Protein AF-A0A7S2ZWT8-F1 (afdb_monomer)

Structure (mmCIF, N/CA/C/O backbone):
data_AF-A0A7S2ZWT8-F1
#
_entry.id   AF-A0A7S2ZWT8-F1
#
loop_
_atom_site.group_PDB
_atom_site.id
_atom_site.type_symbol
_atom_site.label_atom_id
_atom_site.label_alt_id
_atom_site.label_comp_id
_atom_site.label_asym_id
_atom_site.label_entity_id
_atom_site.label_seq_id
_atom_site.pdbx_PDB_ins_code
_atom_site.Cartn_x
_atom_site.Cartn_y
_atom_site.Cartn_z
_atom_site.occupancy
_atom_site.B_iso_or_equiv
_atom_site.auth_seq_id
_atom_site.auth_comp_id
_atom_site.auth_asym_id
_atom_site.auth_atom_id
_atom_site.pdbx_PDB_model_num
ATOM 1 N N . MET A 1 1 ? 29.585 5.613 -22.411 1.00 62.81 1 MET A N 1
ATOM 2 C CA . MET A 1 1 ? 29.386 6.456 -21.209 1.00 62.81 1 MET A CA 1
ATOM 3 C C . MET A 1 1 ? 28.025 7.146 -21.282 1.00 62.81 1 MET A C 1
ATOM 5 O O . MET A 1 1 ? 27.263 7.002 -20.340 1.00 62.81 1 MET A O 1
ATOM 9 N N . GLU A 1 2 ? 27.668 7.750 -22.421 1.00 75.75 2 GLU A N 1
ATOM 10 C CA . GLU A 1 2 ? 26.338 8.352 -22.658 1.00 75.75 2 GLU A CA 1
ATOM 11 C C . GLU A 1 2 ? 25.171 7.347 -22.621 1.00 75.75 2 GLU A C 1
ATOM 13 O O . GLU A 1 2 ? 24.154 7.622 -21.998 1.00 75.75 2 GLU A O 1
ATOM 18 N N . GLU A 1 3 ? 25.318 6.148 -23.199 1.00 78.31 3 GLU A N 1
ATOM 19 C CA . GLU A 1 3 ? 24.246 5.129 -23.188 1.00 78.31 3 GLU A CA 1
ATOM 20 C C . GLU A 1 3 ? 23.911 4.604 -21.782 1.00 78.31 3 GLU A C 1
ATOM 22 O O . GLU A 1 3 ? 22.752 4.330 -21.482 1.00 78.31 3 GLU A O 1
ATOM 27 N N . ALA A 1 4 ? 24.911 4.496 -20.900 1.00 81.56 4 ALA A N 1
ATOM 28 C CA . ALA A 1 4 ? 24.705 4.058 -19.520 1.00 81.56 4 ALA A CA 1
ATOM 29 C C . ALA A 1 4 ? 23.954 5.120 -18.702 1.00 81.56 4 ALA A C 1
ATOM 31 O O . ALA A 1 4 ? 23.019 4.786 -17.983 1.00 81.56 4 ALA A O 1
ATOM 32 N N . GLN A 1 5 ? 24.308 6.398 -18.880 1.00 82.75 5 GLN A N 1
ATOM 33 C CA . GLN A 1 5 ? 23.600 7.520 -18.256 1.00 82.75 5 GLN A CA 1
ATOM 34 C C . GLN A 1 5 ? 22.173 7.665 -18.793 1.00 82.75 5 GLN A C 1
ATOM 36 O O . GLN A 1 5 ? 21.243 7.888 -18.026 1.00 82.75 5 GLN A O 1
ATOM 41 N N . ALA A 1 6 ? 21.973 7.499 -20.104 1.00 87.44 6 ALA A N 1
ATOM 42 C CA . ALA A 1 6 ? 20.641 7.524 -20.699 1.00 87.44 6 ALA A CA 1
ATOM 43 C C . ALA A 1 6 ? 19.753 6.401 -20.141 1.00 87.44 6 ALA A C 1
ATOM 45 O O . ALA A 1 6 ? 18.588 6.640 -19.829 1.00 87.44 6 ALA A O 1
ATOM 46 N N . LYS A 1 7 ? 20.309 5.196 -19.966 1.00 86.38 7 LYS A N 1
ATOM 47 C CA . LYS A 1 7 ? 19.597 4.063 -19.367 1.00 86.38 7 LYS A CA 1
ATOM 48 C C . LYS A 1 7 ? 19.198 4.340 -17.915 1.00 86.38 7 LYS A C 1
ATOM 50 O O . LYS A 1 7 ? 18.044 4.129 -17.565 1.00 86.38 7 LYS A O 1
ATOM 55 N N . GLU A 1 8 ? 20.116 4.865 -17.110 1.00 89.31 8 GLU A N 1
ATOM 56 C CA . GLU A 1 8 ? 19.857 5.223 -15.709 1.00 89.31 8 GLU A CA 1
ATOM 57 C C . GLU A 1 8 ? 18.743 6.275 -15.583 1.00 89.31 8 GLU A C 1
ATOM 59 O O . GLU A 1 8 ? 17.810 6.107 -14.802 1.00 89.31 8 GLU A O 1
ATOM 64 N N . ILE A 1 9 ? 18.768 7.319 -16.420 1.00 90.00 9 ILE A N 1
ATOM 65 C CA . ILE A 1 9 ? 17.713 8.345 -16.446 1.00 90.00 9 ILE A CA 1
ATOM 66 C C . ILE A 1 9 ? 16.356 7.731 -16.814 1.00 90.00 9 ILE A C 1
ATOM 68 O O . ILE A 1 9 ? 15.345 8.048 -16.188 1.00 90.00 9 ILE A O 1
ATOM 72 N N . ILE A 1 10 ? 16.320 6.850 -17.817 1.00 90.62 10 ILE A N 1
ATOM 73 C CA . ILE A 1 10 ? 15.086 6.177 -18.242 1.00 90.62 10 ILE A CA 1
ATOM 74 C C . ILE A 1 10 ? 14.533 5.295 -17.117 1.00 90.62 10 ILE A C 1
ATOM 76 O O . ILE A 1 10 ? 13.325 5.316 -16.879 1.00 90.62 10 ILE A O 1
ATOM 80 N N . GLU A 1 11 ? 15.390 4.559 -16.408 1.00 92.19 11 GLU A N 1
ATOM 81 C CA . GLU A 1 11 ? 14.988 3.742 -15.262 1.00 92.19 11 GLU A CA 1
ATOM 82 C C . GLU A 1 11 ? 14.417 4.610 -14.130 1.00 92.19 11 GLU A C 1
ATOM 84 O O . GLU A 1 11 ? 13.327 4.325 -13.641 1.00 92.19 11 GLU A O 1
ATOM 89 N N . GLU A 1 12 ? 15.070 5.711 -13.752 1.00 92.94 12 GLU A N 1
ATOM 90 C CA . GLU A 1 12 ? 14.569 6.624 -12.709 1.00 92.94 12 GLU A CA 1
ATOM 91 C C . GLU A 1 12 ? 13.237 7.296 -13.086 1.00 92.94 12 GLU A C 1
ATOM 93 O O . GLU A 1 12 ? 12.315 7.415 -12.267 1.00 92.94 12 GLU A O 1
ATOM 98 N N . MET A 1 13 ? 13.086 7.690 -14.353 1.00 93.50 13 MET A N 1
ATOM 99 C CA . MET A 1 13 ? 11.817 8.207 -14.865 1.00 93.50 13 MET A CA 1
ATOM 100 C C . MET A 1 13 ? 10.728 7.134 -14.826 1.00 93.50 13 MET A C 1
ATOM 102 O O . MET A 1 13 ? 9.611 7.408 -14.386 1.00 93.50 13 MET A O 1
ATOM 106 N N . ALA A 1 14 ? 11.045 5.909 -15.247 1.00 94.06 14 ALA A N 1
ATOM 107 C CA . ALA A 1 14 ? 10.111 4.794 -15.224 1.00 94.06 14 ALA A CA 1
ATOM 108 C C . ALA A 1 14 ? 9.666 4.464 -13.792 1.00 94.06 14 ALA A C 1
ATOM 110 O O . ALA A 1 14 ? 8.468 4.302 -13.567 1.00 94.06 14 ALA A O 1
ATOM 111 N N . LYS A 1 15 ? 10.586 4.460 -12.815 1.00 94.31 15 LYS A N 1
ATOM 112 C CA . LYS A 1 15 ? 10.270 4.299 -11.383 1.00 94.31 15 LYS A CA 1
ATOM 113 C C . LYS A 1 15 ? 9.269 5.347 -10.917 1.00 94.31 15 LYS A C 1
ATOM 115 O O . LYS A 1 15 ? 8.217 5.005 -10.380 1.00 94.31 15 LYS A O 1
ATOM 120 N N . SER A 1 16 ? 9.566 6.616 -11.190 1.00 93.88 16 SER A N 1
ATOM 121 C CA . SER A 1 16 ? 8.736 7.746 -10.768 1.00 93.88 16 SER A CA 1
ATOM 122 C C . SER A 1 16 ? 7.329 7.678 -11.369 1.00 93.88 16 SER A C 1
ATOM 124 O O . SER A 1 16 ? 6.330 7.825 -10.663 1.00 93.88 16 SER A O 1
ATOM 126 N N . VAL A 1 17 ? 7.227 7.411 -12.675 1.00 95.62 17 VAL A N 1
ATOM 127 C CA . VAL A 1 17 ? 5.932 7.294 -13.360 1.00 95.62 17 VAL A CA 1
ATOM 128 C C . VAL A 1 17 ? 5.156 6.081 -12.852 1.00 95.62 17 VAL A C 1
ATOM 130 O O . VAL A 1 17 ? 3.951 6.187 -12.614 1.00 95.62 17 VAL A O 1
ATOM 133 N N . PHE A 1 18 ? 5.829 4.947 -12.645 1.00 96.00 18 PHE A N 1
ATOM 134 C CA . PHE A 1 18 ? 5.202 3.743 -12.115 1.00 96.00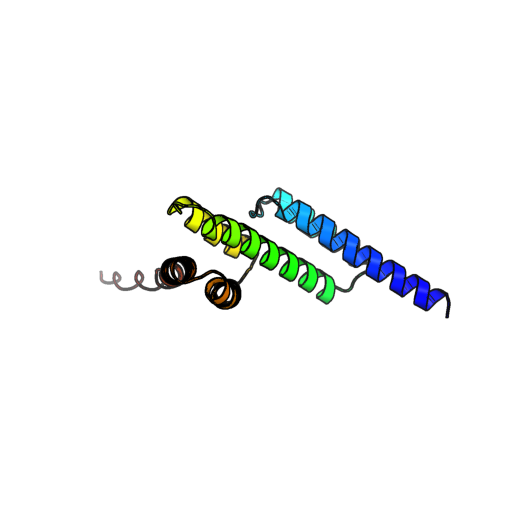 18 PHE A CA 1
ATOM 135 C C . PHE A 1 18 ? 4.641 3.981 -10.709 1.00 96.00 18 PHE A C 1
ATOM 137 O O . PHE A 1 18 ? 3.464 3.718 -10.469 1.00 96.00 18 PHE A O 1
ATOM 144 N N . GLN A 1 19 ? 5.426 4.578 -9.810 1.00 94.38 19 GLN A N 1
ATOM 145 C CA . GLN A 1 19 ? 4.992 4.911 -8.452 1.00 94.38 19 GLN A CA 1
ATOM 146 C C . GLN A 1 19 ? 3.760 5.831 -8.444 1.00 94.38 19 GLN A C 1
ATOM 148 O O . GLN A 1 19 ? 2.809 5.590 -7.693 1.00 94.38 19 GLN A O 1
ATOM 153 N N . VAL A 1 20 ? 3.724 6.852 -9.310 1.00 94.00 20 VAL A N 1
ATOM 154 C CA . VAL A 1 20 ? 2.563 7.748 -9.459 1.00 94.00 20 VA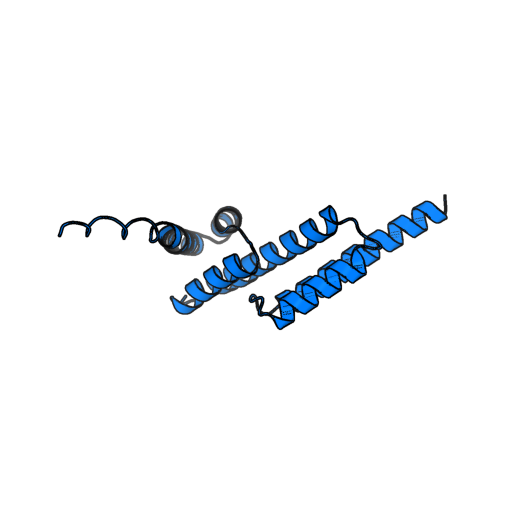L A CA 1
ATOM 155 C C . VAL A 1 20 ? 1.338 6.993 -9.982 1.00 94.00 20 VAL A C 1
ATOM 157 O O . VAL A 1 20 ? 0.233 7.167 -9.460 1.00 94.00 20 VAL A O 1
ATOM 160 N N . ALA A 1 21 ? 1.515 6.134 -10.987 1.00 93.81 21 ALA A N 1
ATOM 161 C CA . ALA A 1 21 ? 0.425 5.356 -11.566 1.00 93.81 21 ALA A CA 1
ATOM 162 C C . ALA A 1 21 ? -0.184 4.384 -10.543 1.00 93.81 21 ALA A C 1
ATOM 164 O O . ALA A 1 21 ? -1.406 4.344 -10.385 1.00 93.81 21 ALA A O 1
ATOM 165 N N . ILE A 1 22 ? 0.651 3.661 -9.792 1.00 93.62 22 ILE A N 1
ATOM 166 C CA . ILE A 1 22 ? 0.199 2.756 -8.727 1.00 93.62 22 ILE A CA 1
ATOM 167 C C . ILE A 1 22 ? -0.501 3.535 -7.609 1.00 93.62 22 ILE A C 1
ATOM 169 O O . ILE A 1 22 ? -1.595 3.150 -7.191 1.00 93.62 22 ILE A O 1
ATOM 173 N N . SER A 1 23 ? 0.043 4.687 -7.205 1.00 90.88 23 SER A N 1
ATOM 174 C CA . SER A 1 23 ? -0.589 5.568 -6.209 1.00 90.88 23 SER A CA 1
ATOM 175 C C . SER A 1 23 ? -1.987 6.017 -6.643 1.00 90.88 23 SER A C 1
ATOM 177 O O . SER A 1 23 ? -2.914 6.051 -5.832 1.00 90.88 23 SER A O 1
ATOM 179 N N . SER A 1 24 ? -2.171 6.317 -7.933 1.00 90.19 24 SER A N 1
ATOM 180 C CA . SER A 1 24 ? -3.476 6.679 -8.496 1.00 90.19 24 SER A CA 1
ATOM 181 C C . SER A 1 24 ? -4.468 5.513 -8.445 1.00 90.19 24 SER A C 1
ATOM 183 O O . SER A 1 24 ? -5.609 5.685 -8.008 1.00 90.19 24 SER A O 1
ATOM 185 N N . VAL A 1 25 ? -4.027 4.307 -8.815 1.00 90.06 25 VAL A N 1
ATOM 186 C CA . VAL A 1 25 ? -4.858 3.092 -8.762 1.00 90.06 25 VAL A CA 1
ATOM 187 C C . VAL A 1 25 ? -5.287 2.779 -7.326 1.00 90.06 25 VAL A C 1
ATOM 189 O O . VAL A 1 25 ? -6.449 2.446 -7.082 1.00 90.06 25 VAL A O 1
ATOM 192 N N . MET A 1 26 ? -4.379 2.940 -6.365 1.00 87.38 26 MET A N 1
ATOM 193 C CA . MET A 1 26 ? -4.611 2.652 -4.948 1.00 87.38 26 MET A CA 1
ATOM 194 C C . MET A 1 26 ? -5.287 3.801 -4.181 1.00 87.38 26 MET A C 1
ATOM 196 O O . MET A 1 26 ? -5.582 3.658 -2.996 1.00 87.38 26 MET A O 1
ATOM 200 N N . TYR A 1 27 ? -5.612 4.929 -4.827 1.00 82.44 27 TYR A N 1
ATOM 201 C CA . TYR A 1 27 ? -6.111 6.137 -4.153 1.00 82.44 27 TYR A CA 1
ATOM 202 C C . TYR A 1 27 ? -7.425 5.964 -3.368 1.00 82.44 27 TYR A C 1
ATOM 204 O O . TYR A 1 27 ? -7.740 6.809 -2.537 1.00 82.44 27 TYR A O 1
ATOM 212 N N . LYS A 1 28 ? -8.230 4.919 -3.591 1.00 75.00 28 LYS A N 1
ATOM 213 C CA . LYS A 1 28 ? -9.408 4.660 -2.730 1.00 75.00 28 LYS A CA 1
ATOM 214 C C . LYS A 1 28 ? -9.217 3.487 -1.770 1.00 75.00 28 LYS A C 1
ATOM 216 O O . LYS A 1 28 ? -10.207 2.951 -1.290 1.00 75.00 28 LYS A O 1
ATOM 221 N N . GLY A 1 29 ? -7.973 3.052 -1.563 1.00 67.00 29 GLY A N 1
ATOM 222 C CA . GLY A 1 29 ? -7.600 2.088 -0.529 1.00 67.00 29 GLY A CA 1
ATOM 223 C C . GLY A 1 29 ? -8.208 0.686 -0.655 1.00 67.00 29 GLY A C 1
ATOM 224 O O . GLY A 1 29 ? -8.074 -0.134 0.235 1.00 67.00 29 GLY A O 1
ATOM 225 N N . THR A 1 30 ? -8.883 0.379 -1.757 1.00 75.25 30 THR A N 1
ATOM 226 C CA . THR A 1 30 ? -9.469 -0.941 -2.018 1.00 75.25 30 THR A CA 1
ATOM 227 C C . THR A 1 30 ? -9.142 -1.352 -3.443 1.00 75.25 30 THR A C 1
ATOM 229 O O . THR A 1 30 ? -9.262 -0.554 -4.381 1.00 75.25 30 THR A O 1
ATOM 232 N N . LEU A 1 31 ? -8.726 -2.601 -3.630 1.00 80.81 31 LEU A N 1
ATOM 233 C CA . LEU A 1 31 ? -8.401 -3.148 -4.946 1.00 80.81 31 LEU A CA 1
ATOM 234 C C . LEU A 1 31 ? -9.522 -4.074 -5.404 1.00 80.81 31 LEU A C 1
ATOM 236 O O . LEU A 1 31 ? -9.465 -5.292 -5.234 1.00 80.81 31 LEU A O 1
ATOM 240 N N . ASN A 1 32 ? -10.542 -3.481 -6.027 1.00 85.88 32 ASN A N 1
ATOM 241 C CA . ASN A 1 32 ? -11.541 -4.243 -6.769 1.00 85.88 32 ASN A CA 1
ATOM 242 C C . ASN A 1 32 ? -10.913 -4.906 -8.014 1.00 85.88 32 ASN A C 1
ATOM 244 O O . ASN A 1 32 ? -9.782 -4.602 -8.399 1.00 85.88 32 ASN A O 1
ATOM 248 N N . LYS A 1 33 ? -11.659 -5.806 -8.664 1.00 88.50 33 LYS A N 1
ATOM 249 C CA . LYS A 1 33 ? -11.173 -6.555 -9.834 1.00 88.50 33 LYS A CA 1
ATOM 250 C C . LYS A 1 33 ? -10.603 -5.647 -10.931 1.00 88.50 33 LYS A C 1
ATOM 252 O O . LYS A 1 33 ? -9.497 -5.878 -11.394 1.00 88.50 33 LYS A O 1
ATOM 257 N N . GLU A 1 34 ? -11.320 -4.583 -11.284 1.00 89.56 34 GLU A N 1
ATOM 258 C CA . GLU A 1 34 ? -10.895 -3.635 -12.319 1.00 89.56 34 GLU A CA 1
ATOM 259 C C . GLU A 1 34 ? -9.542 -2.984 -11.993 1.00 89.56 34 GLU A C 1
ATOM 261 O O . GLU A 1 34 ? -8.661 -2.908 -12.846 1.00 89.56 34 GLU A O 1
ATOM 266 N N . ARG A 1 35 ? -9.339 -2.554 -10.744 1.00 89.06 35 ARG A N 1
ATOM 267 C CA . ARG A 1 35 ? -8.069 -1.957 -10.309 1.00 89.06 35 ARG A CA 1
ATOM 268 C C . ARG A 1 35 ? -6.933 -2.962 -10.271 1.00 89.06 35 ARG A C 1
ATOM 270 O O . ARG A 1 35 ? -5.818 -2.594 -10.626 1.00 89.06 35 ARG A O 1
ATOM 277 N N . ARG A 1 36 ? -7.205 -4.214 -9.890 1.00 90.00 36 ARG A N 1
ATOM 278 C CA . ARG A 1 36 ? -6.212 -5.297 -9.981 1.00 90.00 36 ARG A CA 1
ATOM 279 C C . ARG A 1 36 ? -5.788 -5.509 -11.433 1.00 90.00 36 ARG A C 1
ATOM 281 O O . ARG A 1 36 ? -4.595 -5.525 -11.703 1.00 90.00 36 ARG A O 1
ATOM 288 N N . ASP A 1 37 ? -6.736 -5.527 -12.368 1.00 92.19 37 ASP A N 1
ATOM 289 C CA . ASP A 1 37 ? -6.443 -5.655 -13.801 1.00 92.19 37 ASP A CA 1
ATOM 290 C C . ASP A 1 37 ? -5.635 -4.456 -14.338 1.00 92.19 37 ASP A C 1
ATOM 292 O O . ASP A 1 37 ? -4.762 -4.607 -15.196 1.00 92.19 37 ASP A O 1
ATOM 296 N N . VAL A 1 38 ? -5.899 -3.236 -13.854 1.00 91.94 38 VAL A N 1
ATOM 297 C CA . VAL A 1 38 ? -5.070 -2.057 -14.171 1.00 91.94 38 VAL A CA 1
ATOM 298 C C . VAL A 1 38 ? -3.662 -2.203 -13.591 1.00 91.94 38 VAL A C 1
ATOM 300 O O . VAL A 1 38 ? -2.697 -1.963 -14.311 1.00 91.94 38 VAL A O 1
ATOM 303 N N . LEU A 1 39 ? -3.526 -2.633 -12.337 1.00 91.62 39 LEU A N 1
ATOM 304 C CA . LEU A 1 39 ? -2.233 -2.821 -11.679 1.00 91.62 39 LEU A CA 1
ATOM 305 C C . LEU A 1 39 ? -1.385 -3.890 -12.382 1.00 91.62 39 LEU A C 1
ATOM 307 O O . LEU A 1 39 ? -0.207 -3.660 -12.641 1.00 91.62 39 LEU A O 1
ATOM 311 N N . THR A 1 40 ? -1.992 -5.009 -12.788 1.00 93.31 40 THR A N 1
ATOM 312 C CA . THR A 1 40 ? -1.328 -6.038 -13.600 1.00 93.31 40 THR A CA 1
ATOM 313 C C . THR A 1 40 ? -0.856 -5.471 -14.936 1.00 93.31 40 THR A C 1
ATOM 315 O O . THR A 1 40 ? 0.292 -5.682 -15.313 1.00 93.31 40 THR A O 1
ATOM 318 N N . ARG A 1 41 ? -1.695 -4.693 -15.635 1.00 94.56 41 ARG A N 1
ATOM 319 C CA . ARG A 1 41 ? -1.302 -4.056 -16.905 1.00 94.56 41 ARG A CA 1
ATOM 320 C C . ARG A 1 41 ? -0.166 -3.052 -16.734 1.00 94.56 41 ARG A C 1
ATOM 322 O O . ARG A 1 41 ? 0.728 -3.013 -17.579 1.00 94.56 41 ARG A O 1
ATOM 329 N N . LEU A 1 42 ? -0.182 -2.263 -15.660 1.00 93.94 42 LEU A N 1
ATOM 330 C CA . LEU A 1 42 ? 0.908 -1.345 -15.331 1.00 93.94 42 LEU A CA 1
ATOM 331 C C . LEU A 1 42 ? 2.198 -2.123 -15.064 1.00 93.94 42 LEU A C 1
ATOM 333 O O . LEU A 1 42 ? 3.214 -1.814 -15.676 1.00 93.94 42 LEU A O 1
ATOM 337 N N . ARG A 1 43 ? 2.150 -3.179 -14.243 1.00 94.38 43 ARG A N 1
ATOM 338 C CA . ARG A 1 43 ? 3.307 -4.047 -13.980 1.00 94.38 43 ARG A CA 1
ATOM 339 C C . ARG A 1 43 ? 3.895 -4.601 -15.280 1.00 94.38 43 ARG A C 1
ATOM 341 O O . ARG A 1 43 ? 5.084 -4.437 -15.522 1.00 94.38 43 ARG A O 1
ATOM 348 N N . THR A 1 44 ? 3.064 -5.178 -16.149 1.00 94.75 44 THR A N 1
ATOM 349 C CA . THR A 1 44 ? 3.506 -5.720 -17.446 1.00 94.75 44 THR A CA 1
ATOM 350 C C . THR A 1 44 ? 4.086 -4.650 -18.372 1.00 94.75 44 THR A C 1
ATOM 352 O O . THR A 1 44 ? 5.011 -4.927 -19.126 1.00 94.75 44 THR A O 1
ATOM 355 N N . SER A 1 45 ? 3.561 -3.424 -18.335 1.00 94.50 45 SER A N 1
ATOM 356 C CA . SER A 1 45 ? 4.059 -2.340 -19.192 1.00 94.50 45 SER A CA 1
ATOM 357 C C . SER A 1 45 ? 5.430 -1.829 -18.747 1.00 94.50 45 SER A C 1
ATOM 359 O O . SER A 1 45 ? 6.213 -1.388 -19.581 1.00 94.50 45 SER A O 1
ATOM 361 N N . PHE A 1 46 ? 5.723 -1.880 -17.446 1.00 95.06 46 PHE A N 1
ATOM 362 C CA . PHE A 1 46 ? 6.983 -1.389 -16.889 1.00 95.06 46 PHE A CA 1
ATOM 363 C C . PHE A 1 46 ? 8.040 -2.487 -16.709 1.00 95.06 46 PHE A C 1
ATOM 365 O O . PHE A 1 46 ? 9.215 -2.150 -16.607 1.00 95.06 46 PHE A O 1
ATOM 372 N N . SER A 1 47 ? 7.679 -3.776 -16.769 1.00 94.12 47 SER A N 1
ATOM 373 C CA . SER A 1 47 ? 8.624 -4.905 -16.646 1.00 94.12 47 SER A CA 1
ATOM 374 C C . SER A 1 47 ? 9.634 -5.016 -17.791 1.00 94.12 47 SER A C 1
ATOM 376 O O . SER A 1 47 ? 10.570 -5.805 -17.727 1.00 94.12 47 SER A O 1
ATOM 378 N N . THR A 1 48 ? 9.452 -4.253 -18.871 1.00 92.25 48 THR A N 1
ATOM 379 C CA . THR A 1 48 ? 10.435 -4.154 -19.958 1.00 92.25 48 THR A CA 1
ATOM 380 C C . THR A 1 48 ? 11.564 -3.170 -19.647 1.00 92.25 48 THR A C 1
ATOM 382 O O . THR A 1 48 ? 12.563 -3.158 -20.361 1.00 92.25 48 THR A O 1
ATOM 385 N N . VAL A 1 49 ? 11.383 -2.310 -18.639 1.00 92.88 49 VAL A N 1
ATOM 386 C CA . VAL A 1 49 ? 12.321 -1.237 -18.260 1.00 92.88 49 VAL A CA 1
ATOM 387 C C . VAL A 1 49 ? 12.816 -1.412 -16.827 1.00 92.88 49 VAL A C 1
ATOM 389 O O . VAL A 1 49 ? 13.980 -1.147 -16.554 1.00 92.88 49 VAL A O 1
ATOM 392 N N . LEU A 1 50 ? 11.947 -1.863 -15.926 1.00 93.81 50 LEU A N 1
ATOM 393 C CA . LEU A 1 50 ? 12.241 -2.114 -14.521 1.00 93.81 50 LEU A CA 1
ATOM 394 C C . LEU A 1 50 ? 12.243 -3.617 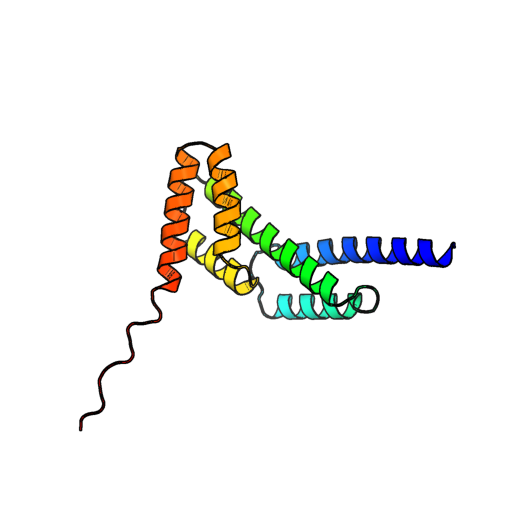-14.256 1.00 93.81 50 LEU A C 1
ATOM 396 O O . LEU A 1 50 ? 11.437 -4.352 -14.829 1.00 93.81 50 LEU A O 1
ATOM 400 N N . ASP A 1 51 ? 13.126 -4.065 -13.372 1.00 93.62 51 ASP A N 1
ATOM 401 C CA . ASP A 1 51 ? 13.105 -5.443 -12.894 1.00 93.62 51 ASP A CA 1
ATOM 402 C C . ASP A 1 51 ? 11.872 -5.724 -12.013 1.00 93.62 51 ASP A C 1
ATOM 404 O O . ASP A 1 51 ? 11.227 -4.821 -11.472 1.00 93.62 51 ASP A O 1
ATOM 408 N N . GLU A 1 52 ? 11.506 -7.003 -11.903 1.00 93.44 52 GLU A N 1
ATOM 409 C CA . GLU A 1 52 ? 10.308 -7.411 -11.163 1.00 93.44 52 GLU A CA 1
ATOM 410 C C . GLU A 1 52 ? 10.410 -7.125 -9.660 1.00 93.44 52 GLU A C 1
ATOM 412 O O . GLU A 1 52 ? 9.406 -6.766 -9.048 1.00 93.44 52 GLU A O 1
ATOM 417 N N . GLU A 1 53 ? 11.610 -7.225 -9.083 1.00 94.19 53 GLU A N 1
ATOM 418 C CA . GLU A 1 53 ? 11.851 -6.982 -7.657 1.00 94.19 53 GLU A CA 1
ATOM 419 C C . GLU A 1 53 ? 11.566 -5.521 -7.290 1.00 94.19 53 GLU A C 1
ATOM 421 O O . GLU A 1 53 ? 10.901 -5.228 -6.297 1.00 94.19 53 GLU A O 1
ATOM 426 N N . LEU A 1 54 ? 12.008 -4.591 -8.129 1.00 92.94 54 LEU A N 1
ATOM 427 C CA . LEU A 1 54 ? 11.781 -3.168 -7.980 1.00 92.94 54 LEU A CA 1
ATOM 428 C C . LEU A 1 54 ? 10.312 -2.802 -8.193 1.00 92.94 54 LEU A C 1
ATOM 430 O O . LEU A 1 54 ? 9.785 -1.960 -7.466 1.00 92.94 54 LEU A O 1
ATOM 434 N N . LEU A 1 55 ? 9.636 -3.431 -9.158 1.00 94.62 55 LEU A N 1
ATOM 435 C CA . LEU A 1 55 ? 8.195 -3.249 -9.346 1.00 94.62 55 LEU A CA 1
ATOM 436 C C . LEU A 1 55 ? 7.418 -3.692 -8.101 1.00 94.62 55 LEU A C 1
ATOM 438 O O . LEU A 1 55 ? 6.565 -2.944 -7.620 1.00 94.62 55 LEU A O 1
ATOM 442 N N . ASP A 1 56 ? 7.732 -4.870 -7.560 1.00 93.50 56 ASP A N 1
ATOM 443 C CA . ASP A 1 56 ? 7.097 -5.403 -6.351 1.00 93.50 56 ASP A CA 1
ATOM 444 C C . ASP A 1 56 ? 7.405 -4.532 -5.125 1.00 93.50 56 ASP A C 1
ATOM 446 O O . ASP A 1 56 ? 6.508 -4.232 -4.331 1.00 93.50 56 ASP A O 1
ATOM 450 N N . LYS A 1 57 ? 8.638 -4.026 -5.018 1.00 93.38 57 LYS A N 1
ATOM 451 C CA . LYS A 1 57 ? 9.029 -3.070 -3.980 1.00 93.38 57 LYS A CA 1
ATOM 452 C C . LYS A 1 57 ? 8.223 -1.773 -4.057 1.00 93.38 57 LYS A C 1
ATOM 454 O O . LYS A 1 57 ? 7.679 -1.352 -3.042 1.00 93.38 57 LYS A O 1
ATOM 459 N N . ILE A 1 58 ? 8.096 -1.161 -5.237 1.00 93.69 58 ILE A N 1
ATOM 460 C CA . ILE A 1 58 ? 7.322 0.081 -5.409 1.00 93.69 58 ILE A CA 1
ATOM 461 C C . ILE A 1 58 ? 5.845 -0.150 -5.069 1.00 93.69 58 ILE A C 1
ATOM 463 O O . ILE A 1 58 ? 5.230 0.679 -4.400 1.00 93.69 58 ILE A O 1
ATOM 467 N N . ILE A 1 59 ? 5.266 -1.274 -5.504 1.00 93.31 59 ILE A N 1
ATOM 468 C CA . ILE A 1 59 ? 3.884 -1.638 -5.165 1.00 93.31 59 ILE A CA 1
ATOM 469 C C . ILE A 1 59 ? 3.720 -1.741 -3.645 1.00 93.31 59 ILE A C 1
ATOM 471 O O . ILE A 1 59 ? 2.795 -1.141 -3.102 1.00 93.31 59 ILE A O 1
ATOM 475 N N . SER A 1 60 ? 4.629 -2.444 -2.967 1.00 90.88 60 SER A N 1
ATOM 476 C CA . SER A 1 60 ? 4.614 -2.603 -1.511 1.00 90.88 60 SER A CA 1
ATOM 477 C C . SER A 1 60 ? 4.747 -1.264 -0.776 1.00 90.88 60 SER A C 1
ATOM 479 O O . SER A 1 60 ? 3.934 -0.948 0.092 1.00 90.88 60 SER A O 1
ATOM 481 N N . GLU A 1 61 ? 5.700 -0.417 -1.174 1.00 90.06 61 GLU A N 1
ATOM 482 C CA . GLU A 1 61 ? 5.896 0.910 -0.579 1.00 90.06 61 GLU A CA 1
ATOM 483 C C . GLU A 1 61 ? 4.643 1.784 -0.718 1.00 90.06 61 GLU A C 1
ATOM 485 O O . GLU A 1 61 ? 4.184 2.377 0.260 1.00 90.06 61 GLU A O 1
ATOM 490 N N . VAL A 1 62 ? 4.037 1.825 -1.909 1.00 91.62 62 VAL A N 1
ATOM 491 C CA . VAL A 1 62 ? 2.807 2.596 -2.142 1.00 91.62 62 VAL A CA 1
ATOM 492 C C . VAL A 1 62 ? 1.632 2.027 -1.342 1.00 91.62 62 VAL A C 1
ATOM 494 O O . VAL A 1 62 ? 0.863 2.800 -0.762 1.00 91.62 62 VAL A O 1
ATOM 497 N N . SER A 1 63 ? 1.504 0.700 -1.262 1.00 90.38 63 SER A N 1
ATOM 498 C CA . SER A 1 63 ? 0.499 0.027 -0.435 1.00 90.38 63 SER A CA 1
ATOM 499 C C . SER A 1 63 ? 0.616 0.436 1.037 1.00 90.38 63 SER A C 1
ATOM 501 O O . SER A 1 63 ? -0.370 0.870 1.639 1.00 90.38 63 SER A O 1
ATOM 503 N N . VAL A 1 64 ? 1.823 0.375 1.609 1.00 87.56 64 VAL A N 1
ATOM 504 C CA . VAL A 1 64 ? 2.088 0.765 3.004 1.00 87.56 64 VAL A CA 1
ATOM 505 C C . VAL A 1 64 ? 1.794 2.246 3.223 1.00 87.56 64 VAL A C 1
ATOM 507 O O . VAL A 1 64 ? 1.063 2.597 4.151 1.00 87.56 64 VAL A O 1
ATOM 510 N N . MET A 1 65 ? 2.292 3.127 2.348 1.00 86.81 65 MET A N 1
ATOM 511 C CA . MET A 1 65 ? 2.023 4.568 2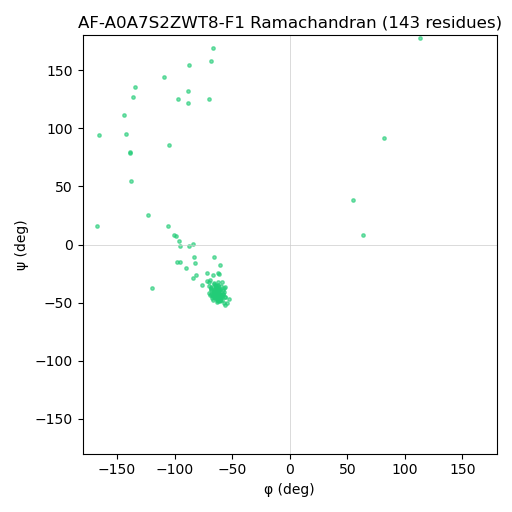.432 1.00 86.81 65 MET A CA 1
ATOM 512 C C . MET A 1 65 ? 0.524 4.866 2.403 1.00 86.81 65 MET A C 1
ATOM 514 O O . MET A 1 65 ? 0.051 5.761 3.108 1.00 86.81 65 MET A O 1
ATOM 518 N N . ARG A 1 66 ? -0.247 4.109 1.615 1.00 88.44 66 ARG A N 1
ATOM 519 C CA .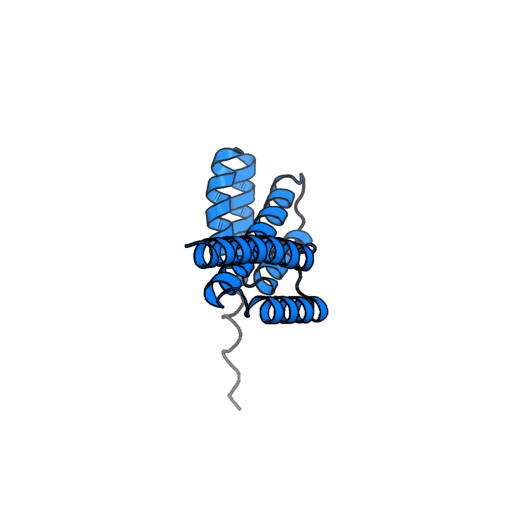 ARG A 1 66 ? -1.692 4.291 1.539 1.00 88.44 66 ARG A CA 1
ATOM 520 C C . ARG A 1 66 ? -2.393 3.921 2.840 1.00 88.44 66 ARG A C 1
ATOM 522 O O . ARG A 1 66 ? -3.257 4.677 3.285 1.00 88.44 66 ARG A O 1
ATOM 529 N N . VAL A 1 67 ? -2.017 2.795 3.441 1.00 87.00 67 VAL A N 1
ATOM 530 C CA . VAL A 1 67 ? -2.554 2.368 4.739 1.00 87.00 67 VAL A CA 1
ATOM 531 C C . VAL A 1 67 ? -2.199 3.384 5.826 1.00 87.00 67 VAL A C 1
ATOM 533 O O . VAL A 1 67 ? -3.073 3.791 6.589 1.00 87.00 67 VAL A O 1
ATOM 536 N N . LEU A 1 68 ? -0.947 3.854 5.860 1.00 82.88 68 LEU A N 1
ATOM 537 C CA . LEU A 1 68 ? -0.500 4.872 6.815 1.00 82.88 68 LEU A CA 1
ATOM 538 C C . LEU A 1 68 ? -1.280 6.183 6.669 1.00 82.88 68 LEU A C 1
ATOM 540 O O . LEU A 1 68 ? -1.643 6.787 7.675 1.00 82.88 68 LEU A O 1
ATOM 544 N N . HIS A 1 69 ? -1.587 6.606 5.440 1.00 84.75 69 HIS A N 1
ATOM 545 C CA . HIS A 1 69 ? -2.387 7.809 5.188 1.00 84.75 69 HIS A CA 1
ATOM 546 C C . HIS A 1 69 ? -3.811 7.698 5.739 1.00 84.75 69 HIS A C 1
ATOM 548 O O . HIS A 1 69 ? -4.306 8.633 6.366 1.00 84.75 69 HIS A O 1
ATOM 554 N N . GLU A 1 70 ? -4.488 6.568 5.528 1.00 85.00 70 GLU A N 1
ATOM 555 C CA . GLU A 1 70 ? -5.826 6.369 6.100 1.00 85.00 70 GLU A CA 1
ATOM 556 C C . GLU A 1 70 ? -5.790 6.285 7.616 1.00 85.00 70 GLU A C 1
ATOM 558 O O . GLU A 1 70 ? -6.608 6.901 8.293 1.00 85.00 70 GLU A O 1
ATOM 563 N N . LEU A 1 71 ? -4.793 5.602 8.162 1.00 80.44 71 LEU A N 1
ATOM 564 C CA . LEU A 1 71 ? -4.602 5.534 9.597 1.00 80.44 71 LEU A CA 1
ATOM 565 C C . LEU A 1 71 ? -4.342 6.916 10.207 1.00 80.44 71 LEU A C 1
ATOM 567 O O . LEU A 1 71 ? -4.940 7.256 11.226 1.00 80.44 71 LEU A O 1
ATOM 571 N N . GLN A 1 72 ? -3.536 7.756 9.552 1.00 78.69 72 GLN A N 1
ATOM 572 C CA . GLN A 1 72 ? -3.344 9.144 9.961 1.00 78.69 72 GLN A CA 1
ATOM 573 C C . GLN A 1 72 ? -4.674 9.903 9.990 1.00 78.69 72 GLN A C 1
ATOM 575 O O . GLN A 1 72 ? -4.915 10.630 10.952 1.00 78.69 72 GLN A O 1
ATOM 580 N N . LYS A 1 73 ? -5.557 9.732 8.998 1.00 82.88 73 LYS A N 1
ATOM 581 C CA . LYS A 1 73 ? -6.885 10.367 9.041 1.00 82.88 73 LYS A CA 1
ATOM 582 C C . LYS A 1 73 ? -7.683 9.923 10.259 1.00 82.88 73 LYS A C 1
ATOM 584 O O . LYS A 1 73 ? -8.246 10.781 10.923 1.00 82.88 73 LYS A O 1
ATOM 589 N N . LEU A 1 74 ? -7.680 8.629 10.583 1.00 79.75 74 LEU A N 1
ATOM 590 C CA . LEU A 1 74 ? -8.392 8.116 11.757 1.00 79.75 74 LEU A CA 1
ATOM 591 C C . LEU A 1 74 ? -7.850 8.697 13.068 1.00 79.75 74 LEU A C 1
ATOM 593 O O . LEU A 1 74 ? -8.645 9.034 13.936 1.00 79.75 74 LEU A O 1
ATOM 597 N N . ILE A 1 75 ? -6.529 8.883 13.195 1.00 74.50 75 ILE A N 1
ATOM 598 C CA . ILE A 1 75 ? -5.919 9.530 14.376 1.00 74.50 75 ILE A CA 1
ATOM 599 C C . ILE A 1 75 ? -6.439 10.965 14.562 1.00 74.50 75 ILE A C 1
ATOM 601 O O . ILE A 1 75 ? -6.601 11.422 15.689 1.00 74.50 75 ILE A O 1
ATOM 605 N N . HIS A 1 76 ? -6.685 11.688 13.467 1.00 74.38 76 HIS A N 1
ATOM 606 C CA . HIS A 1 76 ? -7.113 13.090 13.511 1.00 74.38 76 HIS A CA 1
ATOM 607 C C . HIS A 1 76 ? -8.636 13.258 13.619 1.00 74.38 76 HIS A C 1
ATOM 609 O O . HIS A 1 76 ? -9.124 14.387 13.680 1.00 74.38 76 HIS A O 1
ATOM 615 N N . GLU A 1 77 ? -9.403 12.169 13.627 1.00 76.88 77 GLU A N 1
ATOM 616 C CA . GLU A 1 77 ? -10.849 12.219 13.796 1.00 76.88 77 GLU A CA 1
ATOM 617 C C . GLU A 1 77 ? -11.240 12.167 15.276 1.00 76.88 77 GLU A C 1
ATOM 619 O O . GLU A 1 77 ? -10.821 11.285 16.017 1.00 76.88 77 GLU A O 1
ATOM 624 N N . GLU A 1 78 ? -12.135 13.066 15.700 1.00 64.38 78 GLU A N 1
ATOM 625 C CA . GLU A 1 78 ? -12.635 13.101 17.085 1.00 64.38 78 GLU A CA 1
ATOM 626 C C . GLU A 1 78 ? -13.385 11.820 17.493 1.00 64.38 78 GLU A C 1
ATOM 628 O O . GLU A 1 78 ? -13.502 11.514 18.681 1.00 64.38 78 GLU A O 1
ATOM 633 N N . LYS A 1 79 ? -13.938 11.078 16.520 1.00 74.12 79 LYS A N 1
ATOM 634 C CA . LYS A 1 79 ? -14.652 9.814 16.738 1.00 74.12 79 LYS A CA 1
ATOM 635 C C . LYS A 1 79 ? -14.385 8.829 15.610 1.00 74.12 79 LYS A C 1
ATOM 637 O O . LYS A 1 79 ? -14.902 8.986 14.504 1.00 74.12 79 LYS A O 1
ATOM 642 N N . VAL A 1 80 ? -13.669 7.761 15.937 1.00 75.50 80 VAL A N 1
ATOM 643 C CA . VAL A 1 80 ? -13.467 6.623 15.041 1.00 75.50 80 VAL A CA 1
ATOM 644 C C . VAL A 1 80 ? -14.601 5.620 15.231 1.00 75.50 80 VAL A C 1
ATOM 646 O O . VAL A 1 80 ? -14.852 5.147 16.338 1.00 75.50 80 VAL A O 1
ATOM 649 N N . SER A 1 81 ? -15.322 5.319 14.150 1.00 81.94 81 SER A N 1
ATOM 650 C CA . SER A 1 81 ? -16.359 4.286 14.146 1.00 81.94 81 SER A CA 1
ATOM 651 C C . SER A 1 81 ? -15.763 2.914 13.832 1.00 81.94 81 SER A C 1
ATOM 653 O O . SER A 1 81 ? -14.758 2.809 13.130 1.00 81.94 81 SER A O 1
ATOM 655 N N . GLN A 1 82 ? -16.429 1.849 14.291 1.00 78.81 82 GLN A N 1
ATOM 656 C CA . GLN A 1 82 ? -16.048 0.473 13.952 1.00 78.81 82 GLN A CA 1
ATOM 657 C C . GLN A 1 82 ? -16.016 0.239 12.431 1.00 78.81 82 GLN A C 1
ATOM 659 O O . GLN A 1 82 ? -15.118 -0.421 11.932 1.00 78.81 82 GLN A O 1
ATOM 664 N N . GLU A 1 83 ? -16.932 0.855 11.681 1.00 83.44 83 GLU A N 1
ATOM 665 C CA . GLU A 1 83 ? -16.971 0.770 10.214 1.00 83.44 83 GLU A CA 1
ATOM 666 C C . GLU A 1 83 ? -15.660 1.232 9.557 1.00 83.44 83 GLU A C 1
ATOM 668 O O . GLU A 1 83 ? -15.169 0.590 8.631 1.00 83.44 83 GLU A O 1
ATOM 673 N N . LYS A 1 84 ? -15.056 2.314 10.062 1.00 83.19 84 LYS A N 1
ATOM 674 C CA . LYS A 1 84 ? -13.781 2.828 9.544 1.00 83.19 84 LYS A CA 1
ATOM 675 C C . LYS A 1 84 ? -12.605 1.916 9.880 1.00 83.19 84 LYS A C 1
ATOM 677 O O . LYS A 1 84 ? -11.657 1.812 9.106 1.00 83.19 84 LYS A O 1
ATOM 682 N N . LEU A 1 85 ? -12.674 1.240 11.023 1.00 81.06 85 LEU A N 1
ATOM 683 C CA . LEU A 1 85 ? -11.688 0.232 11.406 1.00 81.06 85 LEU A CA 1
ATOM 684 C C . LEU A 1 85 ? -11.782 -1.003 10.512 1.00 81.06 85 LEU A C 1
ATOM 686 O O . LEU A 1 85 ? -10.758 -1.495 10.043 1.00 81.06 85 LEU A O 1
ATOM 690 N N . ASP A 1 86 ? -13.000 -1.456 10.219 1.00 83.31 86 ASP A N 1
ATOM 691 C CA . ASP A 1 86 ? -13.244 -2.569 9.303 1.00 83.31 86 ASP A CA 1
ATOM 692 C C . ASP A 1 86 ? -12.790 -2.218 7.871 1.00 83.31 86 ASP A C 1
ATOM 694 O O . ASP A 1 86 ? -12.267 -3.070 7.146 1.00 83.31 86 ASP A O 1
ATOM 698 N N . GLU A 1 87 ? -12.948 -0.956 7.453 1.00 85.31 87 GLU A N 1
ATOM 699 C CA . GLU A 1 87 ? -12.425 -0.455 6.178 1.00 85.31 87 GLU A CA 1
ATOM 700 C C . GLU A 1 87 ? -10.891 -0.471 6.144 1.00 85.31 87 GLU A C 1
ATOM 702 O O . GLU A 1 87 ? -10.313 -0.975 5.178 1.00 85.31 87 GLU A O 1
ATOM 707 N N . LEU A 1 88 ? -10.224 -0.002 7.205 1.00 85.25 88 LEU A N 1
ATOM 708 C CA . LEU A 1 88 ? -8.765 -0.062 7.323 1.00 85.25 88 LEU A CA 1
ATOM 709 C C . LEU A 1 88 ? -8.257 -1.514 7.285 1.00 85.25 88 LEU A C 1
ATOM 711 O O . LEU A 1 88 ? -7.298 -1.814 6.579 1.00 85.25 88 LEU A O 1
ATOM 715 N N . GLN A 1 89 ? -8.923 -2.437 7.982 1.00 82.50 89 GLN A N 1
ATOM 716 C CA . GLN A 1 89 ? -8.586 -3.865 7.946 1.00 82.50 89 GLN A CA 1
ATOM 717 C C . GLN A 1 89 ? -8.723 -4.455 6.543 1.00 82.50 89 GLN A C 1
ATOM 719 O O . GLN A 1 89 ? -7.838 -5.172 6.066 1.00 82.50 89 GLN A O 1
ATOM 724 N N . ARG A 1 90 ? -9.827 -4.137 5.858 1.00 86.00 90 ARG A N 1
ATOM 725 C CA . ARG A 1 90 ? -10.048 -4.571 4.477 1.00 86.00 90 ARG A CA 1
ATOM 726 C C . ARG A 1 90 ? -8.974 -4.018 3.550 1.00 86.00 90 ARG A C 1
ATOM 728 O O . ARG A 1 90 ? -8.504 -4.750 2.689 1.00 86.00 90 ARG A O 1
ATOM 735 N N . MET A 1 91 ? -8.565 -2.771 3.756 1.00 88.12 91 MET A N 1
ATOM 736 C CA . MET A 1 91 ? -7.494 -2.127 3.004 1.00 88.12 91 MET A CA 1
ATOM 737 C C . MET A 1 91 ? -6.150 -2.821 3.200 1.00 88.12 91 MET A C 1
ATOM 739 O O . MET A 1 91 ? -5.502 -3.139 2.208 1.00 88.12 91 MET A O 1
ATOM 743 N N . CYS A 1 92 ? -5.763 -3.128 4.442 1.00 86.88 92 CYS A N 1
ATOM 744 C CA . CYS A 1 92 ? -4.548 -3.898 4.714 1.00 86.88 92 CYS A CA 1
ATOM 745 C C . CYS A 1 92 ? -4.565 -5.243 3.975 1.00 86.88 92 CYS A C 1
ATOM 747 O O . CYS A 1 92 ? -3.598 -5.592 3.306 1.00 86.88 92 CYS A O 1
ATOM 749 N N . LYS A 1 93 ? -5.696 -5.961 4.012 1.00 85.75 93 LYS A N 1
ATOM 750 C CA . LYS A 1 93 ? -5.856 -7.242 3.309 1.00 85.75 93 LYS A CA 1
ATOM 751 C C . LYS A 1 93 ? -5.826 -7.100 1.784 1.00 85.75 93 LYS A C 1
ATOM 753 O O . LYS A 1 93 ? -5.211 -7.914 1.106 1.00 85.75 93 LYS 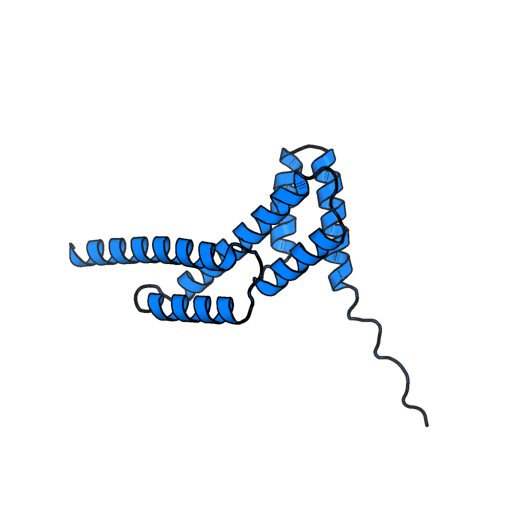A O 1
ATOM 758 N N . ASP A 1 94 ? -6.508 -6.099 1.237 1.00 86.94 94 ASP A N 1
ATOM 759 C CA . ASP A 1 94 ? -6.595 -5.880 -0.210 1.00 86.94 94 ASP A CA 1
ATOM 760 C C . ASP A 1 94 ? -5.264 -5.426 -0.817 1.00 86.94 94 ASP A C 1
ATOM 762 O O . ASP A 1 94 ? -5.009 -5.713 -1.987 1.00 86.94 94 ASP A O 1
ATOM 766 N N . LEU A 1 95 ? -4.451 -4.706 -0.043 1.00 87.88 95 LEU A N 1
ATOM 767 C CA . LEU A 1 95 ? -3.152 -4.173 -0.454 1.00 87.88 95 LEU A CA 1
ATOM 768 C C . LEU A 1 95 ? -1.967 -5.067 -0.056 1.00 87.88 95 LEU A C 1
ATOM 770 O O . LEU A 1 95 ? -0.829 -4.686 -0.321 1.00 87.88 95 LEU A O 1
ATOM 774 N N . ASP A 1 96 ? -2.241 -6.227 0.549 1.00 86.81 96 ASP A N 1
ATOM 775 C CA . ASP A 1 96 ? -1.248 -7.177 1.073 1.00 86.81 96 ASP A CA 1
ATOM 776 C C . ASP A 1 96 ? -0.254 -6.540 2.063 1.00 86.81 96 ASP A C 1
ATOM 778 O O . ASP A 1 96 ? 0.941 -6.821 2.076 1.00 86.81 96 ASP A O 1
ATOM 782 N N . VAL A 1 97 ? -0.760 -5.633 2.901 1.00 86.12 97 VAL A N 1
ATOM 783 C CA . VAL A 1 97 ? 0.023 -4.952 3.933 1.00 86.12 97 VAL A CA 1
ATOM 784 C C . VAL A 1 97 ? -0.167 -5.665 5.261 1.00 86.12 97 VAL A C 1
ATOM 786 O O . VAL A 1 97 ? -1.290 -5.810 5.756 1.00 86.12 97 VAL A O 1
ATOM 789 N N . ARG A 1 98 ? 0.948 -6.058 5.881 1.00 81.44 98 ARG A N 1
ATOM 790 C CA . ARG A 1 98 ? 0.934 -6.648 7.218 1.00 81.44 98 ARG A CA 1
ATOM 791 C C . ARG A 1 98 ? 0.579 -5.592 8.250 1.00 81.44 98 ARG A C 1
ATOM 793 O O . ARG A 1 98 ? 1.221 -4.549 8.369 1.00 81.44 98 ARG A O 1
ATOM 800 N N . VAL A 1 99 ? -0.455 -5.887 9.022 1.00 71.00 99 VAL A N 1
ATOM 801 C CA . VAL A 1 99 ? -0.995 -4.981 10.034 1.00 71.00 99 VAL A CA 1
ATOM 802 C C . VAL A 1 99 ? 0.051 -4.684 11.113 1.00 71.00 99 VAL A C 1
ATOM 804 O O . VAL A 1 99 ? 0.123 -3.566 11.612 1.00 71.00 99 VAL A O 1
ATOM 807 N N . GLU A 1 100 ? 0.924 -5.642 11.414 1.00 72.69 100 GLU A N 1
ATOM 808 C CA . GLU A 1 100 ? 2.019 -5.508 12.374 1.00 72.69 100 GLU A CA 1
ATOM 809 C C . GLU A 1 100 ? 3.037 -4.433 11.958 1.00 72.69 100 GLU A C 1
ATOM 811 O O . GLU A 1 100 ? 3.491 -3.658 12.800 1.00 72.69 100 GLU A O 1
ATOM 816 N N . GLU A 1 101 ? 3.364 -4.339 10.665 1.00 72.75 101 GLU A N 1
ATOM 817 C CA . GLU A 1 101 ? 4.314 -3.346 10.132 1.00 72.75 101 GLU A CA 1
ATOM 818 C C . GLU A 1 101 ? 3.747 -1.926 10.220 1.00 72.75 101 GLU A C 1
ATOM 820 O O . GLU A 1 101 ? 4.442 -0.967 10.571 1.00 72.75 101 GLU A O 1
ATOM 825 N N . VAL A 1 102 ? 2.446 -1.804 9.961 1.00 73.94 102 VAL A N 1
ATOM 826 C CA . VAL A 1 102 ? 1.702 -0.549 10.077 1.00 73.94 102 VAL A CA 1
ATOM 827 C C . VAL A 1 102 ? 1.640 -0.122 11.540 1.00 73.94 102 VAL A C 1
ATOM 829 O O . VAL A 1 102 ? 1.969 1.016 11.867 1.00 73.94 102 VAL A O 1
ATOM 832 N N . LEU A 1 103 ? 1.282 -1.041 12.439 1.00 72.56 103 LEU A N 1
ATOM 833 C CA . LEU A 1 103 ? 1.171 -0.780 13.873 1.00 72.56 103 LEU A CA 1
ATOM 834 C C . LEU A 1 103 ? 2.507 -0.382 14.509 1.00 72.56 103 LEU A C 1
ATOM 836 O O . LEU A 1 103 ? 2.522 0.502 15.368 1.00 72.56 103 LEU A O 1
ATOM 840 N N . GLN A 1 104 ? 3.618 -0.990 14.085 1.00 72.75 104 GLN A N 1
ATOM 841 C CA . GLN A 1 104 ? 4.952 -0.599 14.540 1.00 72.75 104 GLN A CA 1
ATOM 842 C C . GLN A 1 104 ? 5.281 0.838 14.118 1.00 72.75 104 GLN A C 1
ATOM 844 O O . GLN A 1 104 ? 5.636 1.656 14.964 1.00 72.75 104 GLN A O 1
ATOM 849 N N . SER A 1 105 ? 5.068 1.167 12.842 1.00 71.50 105 SER A N 1
ATOM 850 C CA . SER A 1 105 ? 5.292 2.519 12.306 1.00 71.50 105 SER A CA 1
ATOM 851 C C . SER A 1 105 ? 4.447 3.583 13.024 1.00 71.50 105 SER A C 1
ATOM 853 O O . SER A 1 105 ? 4.853 4.729 13.204 1.00 71.50 105 SER A O 1
ATOM 855 N N . VAL A 1 106 ? 3.254 3.197 13.469 1.00 69.56 106 VAL A N 1
ATOM 856 C CA . VAL A 1 106 ? 2.291 4.086 14.127 1.00 69.56 106 VAL A CA 1
ATOM 857 C C . VAL A 1 106 ? 2.567 4.253 15.615 1.00 69.56 106 VAL A C 1
ATOM 859 O O . VAL A 1 106 ? 2.291 5.314 16.168 1.00 69.56 106 VAL A O 1
ATOM 862 N N . ASN A 1 107 ? 3.159 3.256 16.270 1.00 69.50 107 ASN A N 1
ATOM 863 C CA . ASN A 1 107 ? 3.623 3.381 17.650 1.00 69.50 107 ASN A CA 1
ATOM 864 C C . ASN A 1 107 ? 4.692 4.479 17.797 1.00 69.50 107 ASN A C 1
ATOM 866 O O . ASN A 1 107 ? 4.684 5.254 18.760 1.00 69.50 107 ASN A O 1
ATOM 870 N N . ASP A 1 108 ? 5.570 4.574 16.801 1.00 71.25 108 ASP A N 1
ATOM 871 C CA . ASP A 1 108 ? 6.595 5.611 16.729 1.00 71.25 108 ASP A CA 1
ATOM 872 C C . ASP A 1 108 ? 5.957 6.990 16.482 1.00 71.25 108 ASP A C 1
ATOM 874 O O . ASP A 1 108 ? 6.341 7.980 17.109 1.00 71.25 108 ASP A O 1
ATOM 878 N N . LEU A 1 109 ? 4.903 7.048 15.657 1.00 66.69 109 LEU A N 1
ATOM 879 C CA . LEU A 1 109 ? 4.149 8.273 15.377 1.00 66.69 109 LEU A CA 1
ATOM 880 C C . LEU A 1 109 ? 3.334 8.764 16.588 1.00 66.69 109 LEU A C 1
ATOM 882 O O . LEU A 1 109 ? 3.357 9.950 16.908 1.00 66.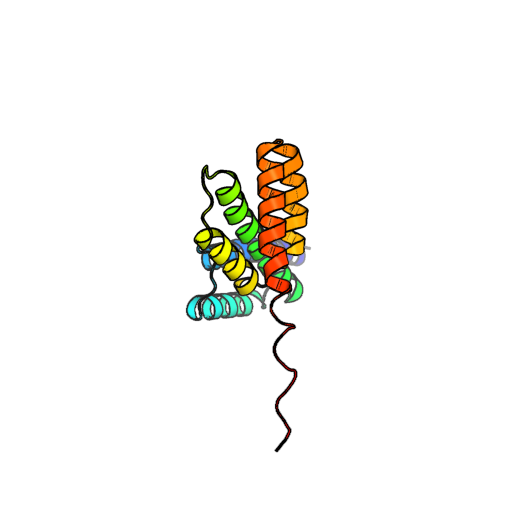69 109 LEU A O 1
ATOM 886 N N . ALA A 1 110 ? 2.648 7.873 17.307 1.00 67.75 110 ALA A N 1
ATOM 887 C CA . ALA A 1 110 ? 1.875 8.232 18.500 1.00 67.75 110 ALA A CA 1
ATOM 888 C C . ALA A 1 110 ? 2.749 8.803 19.616 1.00 67.75 110 ALA A C 1
ATOM 890 O O . ALA A 1 110 ? 2.344 9.741 20.302 1.00 67.75 110 ALA A O 1
ATOM 891 N N . SER A 1 111 ? 3.973 8.291 19.756 1.00 69.88 111 SER A N 1
ATOM 892 C CA . SER A 1 111 ? 4.947 8.820 20.713 1.00 69.88 111 SER A CA 1
ATOM 893 C C . SER A 1 111 ? 5.313 10.286 20.429 1.00 69.88 111 SER A C 1
ATOM 895 O O . SER A 1 111 ? 5.676 11.008 21.355 1.00 69.88 111 SER A O 1
ATOM 897 N N . ALA A 1 112 ? 5.171 10.743 19.179 1.00 68.50 112 ALA A N 1
ATOM 898 C CA . ALA A 1 112 ? 5.388 12.131 18.772 1.00 68.50 112 ALA A CA 1
ATOM 899 C C . ALA A 1 112 ? 4.127 13.018 18.862 1.00 68.50 112 ALA A C 1
ATOM 901 O O . ALA A 1 112 ? 4.254 14.240 18.905 1.00 68.50 112 ALA A O 1
ATOM 902 N N . LEU A 1 113 ? 2.926 12.427 18.886 1.00 67.38 113 LEU A N 1
ATOM 903 C CA . LEU A 1 113 ? 1.644 13.144 18.808 1.00 67.38 113 LEU A CA 1
ATOM 904 C C . LEU A 1 113 ? 0.972 13.398 20.168 1.00 67.38 113 LEU A C 1
ATOM 906 O O . LEU A 1 113 ? 0.080 14.238 20.243 1.00 67.38 113 LEU A O 1
ATOM 910 N N . GLY A 1 114 ? 1.409 12.724 21.236 1.00 69.75 114 GLY A N 1
ATOM 911 C CA . GLY A 1 114 ? 0.932 12.962 22.603 1.00 69.75 114 GLY A CA 1
ATOM 912 C C . GLY A 1 114 ? 0.137 11.797 23.215 1.00 69.75 114 GLY A C 1
ATOM 913 O O . GLY A 1 114 ? -0.055 10.758 22.579 1.00 69.75 114 GLY A O 1
ATOM 914 N N . PRO A 1 115 ? -0.287 11.928 24.485 1.00 73.19 115 PRO A N 1
ATOM 915 C CA . PRO A 1 115 ? -0.907 10.841 25.243 1.00 73.19 115 PRO A CA 1
ATOM 916 C C . PRO A 1 115 ? -2.252 10.378 24.662 1.00 73.19 115 PRO A C 1
ATOM 918 O O . PRO A 1 115 ? -2.498 9.173 24.633 1.00 73.19 115 PRO A O 1
ATOM 921 N N . GLU A 1 116 ? -3.073 11.279 24.117 1.00 67.19 116 GLU A N 1
ATOM 922 C CA . GLU A 1 116 ? -4.352 10.927 23.484 1.00 67.19 116 GLU A CA 1
ATOM 923 C C . GLU A 1 116 ? -4.147 10.048 22.237 1.00 67.19 116 GLU A C 1
ATOM 925 O O . GLU A 1 116 ? -4.844 9.052 22.036 1.00 67.19 116 GLU A O 1
ATOM 930 N N . ALA A 1 117 ? -3.130 10.358 21.426 1.00 70.06 117 ALA A N 1
ATOM 931 C CA . ALA A 1 117 ? -2.772 9.555 20.258 1.00 70.06 117 ALA A CA 1
ATOM 932 C C . ALA A 1 117 ? -2.259 8.162 20.658 1.00 70.06 117 ALA A C 1
ATOM 934 O O . ALA A 1 117 ? -2.499 7.181 19.955 1.00 70.06 117 ALA A O 1
ATOM 935 N N . LYS A 1 118 ? -1.583 8.052 21.806 1.00 73.88 118 LYS A N 1
ATOM 936 C CA . LYS A 1 118 ? -1.086 6.776 22.329 1.00 73.88 118 LYS A CA 1
ATOM 937 C C . LYS A 1 118 ? -2.223 5.844 22.749 1.00 73.88 118 LYS A C 1
ATOM 939 O O . LYS A 1 118 ? -2.203 4.675 22.374 1.00 73.88 118 LYS A O 1
ATOM 944 N N . GLU A 1 119 ? -3.223 6.346 23.471 1.00 71.88 119 GLU A N 1
ATOM 945 C CA . GLU A 1 119 ? -4.405 5.558 23.861 1.00 71.88 119 GLU A CA 1
ATOM 946 C C . GLU A 1 119 ? -5.206 5.082 22.641 1.00 71.88 119 GLU A C 1
ATOM 948 O O . GLU A 1 119 ?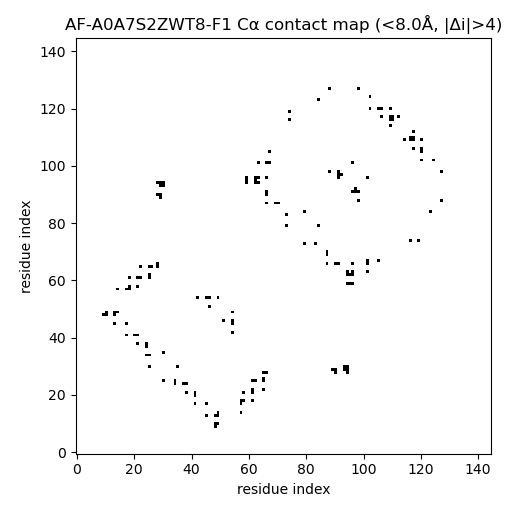 -5.664 3.934 22.584 1.00 71.88 119 GLU A O 1
ATOM 953 N N . PHE A 1 120 ? -5.314 5.937 21.624 1.00 71.81 120 PHE A N 1
ATOM 954 C CA . PHE A 1 120 ? -5.938 5.582 20.357 1.00 71.81 120 PHE A CA 1
ATOM 955 C C . PHE A 1 120 ? -5.174 4.472 19.621 1.00 71.81 120 PHE A C 1
ATOM 957 O O . PHE A 1 120 ? -5.776 3.497 19.170 1.00 71.81 120 PHE A O 1
ATOM 964 N N . VAL A 1 121 ? -3.844 4.569 19.543 1.00 74.00 121 VAL A N 1
ATOM 965 C CA . VAL A 1 121 ? -3.007 3.545 18.903 1.00 74.00 121 VAL A CA 1
ATOM 966 C C . VAL A 1 121 ? -3.063 2.211 19.640 1.00 74.00 121 VAL A C 1
ATOM 968 O O . VAL A 1 121 ? -3.129 1.170 18.991 1.00 74.00 121 VAL A O 1
ATOM 971 N N . GLU A 1 122 ? -3.111 2.204 20.970 1.00 76.00 122 GLU A N 1
ATOM 972 C CA . GLU A 1 122 ? -3.326 0.969 21.734 1.00 76.00 122 GLU A CA 1
ATOM 973 C C . GLU A 1 122 ? -4.714 0.359 21.469 1.00 76.00 122 GLU A C 1
ATOM 975 O O . GLU A 1 122 ? -4.838 -0.855 21.291 1.00 76.00 122 GLU A O 1
ATOM 980 N N . SER A 1 123 ? -5.751 1.190 21.337 1.00 73.75 123 SER A N 1
ATOM 981 C CA . SER A 1 123 ? -7.104 0.734 20.983 1.00 73.75 123 SER A CA 1
ATOM 982 C C . SER A 1 123 ? -7.156 0.130 19.574 1.00 73.75 123 SER A C 1
ATOM 984 O O . SER A 1 123 ? -7.743 -0.932 19.365 1.00 73.75 123 SER A O 1
ATOM 986 N N . LEU A 1 124 ? -6.482 0.762 18.611 1.00 73.12 124 LEU A N 1
ATOM 987 C CA . LEU A 1 124 ? -6.301 0.232 17.261 1.00 73.12 124 LEU A CA 1
ATOM 988 C C . LEU A 1 124 ? -5.563 -1.104 17.267 1.00 73.12 124 LEU A C 1
ATOM 990 O O . LEU A 1 124 ? -6.027 -2.046 16.630 1.00 73.12 124 LEU A O 1
ATOM 994 N N . LYS A 1 125 ? -4.445 -1.210 17.998 1.00 75.06 125 LYS A N 1
ATOM 995 C CA . LYS A 1 125 ? -3.685 -2.461 18.139 1.00 75.06 125 LYS A CA 1
ATOM 996 C C . LYS A 1 125 ? -4.569 -3.578 18.675 1.00 75.06 125 LYS A C 1
ATOM 998 O O . LYS A 1 125 ? -4.539 -4.674 18.124 1.00 75.06 125 LYS A O 1
ATOM 1003 N N . ALA A 1 126 ? -5.373 -3.316 19.703 1.00 72.56 126 ALA A N 1
ATOM 1004 C CA . ALA A 1 126 ? -6.282 -4.307 20.274 1.00 72.56 126 ALA A CA 1
ATOM 1005 C C . ALA A 1 126 ? -7.348 -4.775 19.266 1.00 72.56 126 ALA A C 1
ATOM 1007 O O . ALA A 1 126 ? -7.591 -5.972 19.129 1.00 72.56 126 ALA A O 1
ATOM 1008 N N . LEU A 1 127 ? -7.945 -3.853 18.507 1.00 68.56 127 LEU A N 1
ATOM 1009 C CA . LEU A 1 127 ? -8.977 -4.175 17.511 1.00 68.56 127 LEU A CA 1
ATOM 1010 C C . LEU A 1 127 ? -8.407 -4.915 16.296 1.00 68.56 127 LEU A C 1
ATOM 1012 O O . LEU A 1 127 ? -9.039 -5.818 15.751 1.00 68.56 127 LEU A O 1
ATOM 1016 N N . LEU A 1 128 ? -7.189 -4.560 15.898 1.00 68.69 128 LEU A N 1
ATOM 1017 C CA . LEU A 1 128 ? -6.472 -5.175 14.790 1.00 68.69 128 LEU A CA 1
ATOM 1018 C C . LEU A 1 128 ? -5.886 -6.554 15.148 1.00 68.69 128 LEU A C 1
ATOM 1020 O O . LEU A 1 128 ? -5.911 -7.454 14.313 1.00 68.69 128 LEU A O 1
ATOM 1024 N N . SER A 1 129 ? -5.430 -6.759 16.388 1.00 67.81 129 SER A N 1
ATOM 1025 C CA . SER A 1 129 ? -4.931 -8.056 16.887 1.00 67.81 129 SER A CA 1
ATOM 1026 C C . SER A 1 129 ? -6.040 -9.021 17.328 1.00 67.81 129 SER A C 1
ATOM 1028 O O . SER A 1 129 ? -5.875 -10.235 17.243 1.00 67.81 129 SER A O 1
ATOM 1030 N N . GLY A 1 130 ? -7.210 -8.521 17.736 1.00 58.69 130 GLY A N 1
ATOM 1031 C CA . GLY A 1 130 ? -8.377 -9.361 18.032 1.00 58.69 130 GLY A CA 1
ATOM 1032 C C . GLY A 1 130 ? -8.952 -10.068 16.795 1.00 58.69 130 GLY A C 1
ATOM 1033 O O . GLY A 1 130 ? -9.518 -11.157 16.906 1.00 58.69 130 GLY A O 1
ATOM 1034 N N . ALA A 1 131 ? -8.755 -9.498 15.603 1.00 49.69 131 ALA A N 1
ATOM 1035 C CA . ALA A 1 131 ? -9.228 -10.063 14.339 1.00 49.69 131 ALA A CA 1
ATOM 1036 C C . ALA A 1 131 ? -8.442 -11.311 13.888 1.00 49.69 131 ALA A C 1
ATOM 1038 O O . ALA A 1 131 ? -8.994 -12.154 13.189 1.00 49.69 131 ALA A O 1
ATOM 1039 N N . THR A 1 132 ? -7.189 -11.489 14.323 1.00 43.16 132 THR A N 1
ATOM 1040 C CA . THR A 1 132 ? -6.392 -12.693 14.010 1.00 43.16 132 THR A CA 1
ATOM 1041 C C . THR A 1 132 ? -6.685 -13.869 14.947 1.00 43.16 132 THR A C 1
ATOM 1043 O O . THR A 1 132 ? -6.287 -14.997 14.670 1.00 43.16 132 THR A O 1
ATOM 1046 N N . SER A 1 133 ? -7.427 -13.637 16.037 1.00 39.81 133 SER A N 1
ATOM 1047 C CA . SER A 1 133 ? -7.722 -14.652 17.060 1.00 39.81 133 SER A CA 1
ATOM 1048 C C . SER A 1 133 ? -9.063 -15.378 16.867 1.00 39.81 133 SER A C 1
ATOM 1050 O O . SER A 1 133 ? -9.378 -16.281 17.636 1.00 39.81 133 SER A O 1
ATOM 1052 N N . THR A 1 134 ? -9.860 -15.034 15.848 1.00 38.44 134 THR A N 1
ATOM 1053 C CA . THR A 1 134 ? -11.212 -15.606 15.646 1.00 38.44 134 THR A CA 1
ATOM 1054 C C . THR A 1 134 ? -11.307 -16.742 14.618 1.00 38.44 134 THR A C 1
ATOM 1056 O O . THR A 1 134 ? -12.404 -17.232 14.367 1.00 38.44 134 THR A O 1
ATOM 1059 N N . GLU A 1 135 ? -10.192 -17.256 14.083 1.00 39.75 135 GLU A N 1
ATOM 1060 C CA . GLU A 1 135 ? -10.210 -18.400 13.143 1.00 39.75 135 GLU A CA 1
ATOM 1061 C C . GLU A 1 135 ? -9.862 -19.775 13.756 1.00 39.75 135 GLU A C 1
ATOM 1063 O O . GLU A 1 135 ? -9.794 -20.761 13.023 1.00 39.75 135 GLU A O 1
ATOM 1068 N N . THR A 1 136 ? -9.721 -19.915 15.084 1.00 35.66 136 THR A N 1
ATOM 1069 C CA . THR A 1 136 ? -9.288 -21.204 15.688 1.00 35.66 136 THR A CA 1
ATOM 1070 C C . THR A 1 136 ? -10.233 -21.818 16.728 1.00 35.66 136 THR A C 1
ATOM 1072 O O . THR A 1 136 ? -9.794 -22.623 17.538 1.00 35.66 136 THR A O 1
ATOM 1075 N N . GLU A 1 137 ? -11.537 -21.531 16.710 1.00 37.91 137 GLU A N 1
ATOM 1076 C CA . GLU A 1 137 ? -12.500 -22.248 17.569 1.00 37.91 137 GLU A CA 1
ATOM 1077 C C . GLU A 1 137 ? -13.803 -22.564 16.823 1.00 37.91 137 GLU A C 1
ATOM 1079 O O . GLU A 1 137 ? -14.818 -21.889 16.957 1.00 37.91 137 GLU A O 1
ATOM 1084 N N . GLY A 1 138 ? -13.787 -23.614 15.997 1.00 39.59 138 GLY A N 1
ATOM 1085 C CA . GLY A 1 138 ? -15.006 -24.054 15.308 1.00 39.59 138 GLY A CA 1
ATOM 1086 C C . GLY A 1 138 ? -14.956 -25.416 14.625 1.00 39.59 138 GLY A C 1
ATOM 1087 O O . GLY A 1 138 ? -15.806 -25.701 13.784 1.00 39.59 138 GLY A O 1
ATOM 1088 N N . ARG A 1 139 ? -13.974 -26.275 14.932 1.00 38.97 139 ARG A N 1
ATOM 1089 C CA . ARG A 1 139 ? -13.868 -27.595 14.289 1.00 38.97 139 ARG A CA 1
ATOM 1090 C C . ARG A 1 139 ? -13.508 -28.712 15.263 1.00 38.97 139 ARG A C 1
ATOM 1092 O O . ARG A 1 139 ? -12.574 -29.467 15.036 1.00 38.97 139 ARG A O 1
ATOM 1099 N N . SER A 1 140 ? -14.307 -28.845 16.318 1.00 48.97 140 SER A N 1
ATOM 1100 C CA . SER A 1 140 ? -14.329 -30.052 17.145 1.00 48.97 140 SER A CA 1
ATOM 1101 C C . SER A 1 140 ? -15.772 -30.439 17.457 1.00 48.97 140 SER A C 1
ATOM 1103 O O . SER A 1 140 ? -16.531 -29.639 17.989 1.00 48.97 140 SER A O 1
ATOM 1105 N N . ASN A 1 141 ? -16.092 -31.698 17.150 1.00 42.72 141 ASN A N 1
ATOM 1106 C CA . ASN A 1 141 ? -17.301 -32.460 17.482 1.00 42.72 141 ASN A CA 1
ATOM 1107 C C . ASN A 1 141 ? -18.553 -32.277 16.611 1.00 42.72 141 ASN A C 1
ATOM 1109 O O . ASN A 1 141 ? -19.475 -31.555 16.965 1.00 42.72 141 ASN A O 1
ATOM 1113 N N . GLN A 1 142 ? -18.666 -33.129 15.587 1.00 41.06 142 GLN A N 1
ATOM 1114 C CA . GLN A 1 142 ? -19.725 -34.151 15.558 1.00 41.06 142 GLN A CA 1
ATOM 1115 C C . GLN A 1 142 ? -19.418 -35.204 14.481 1.00 41.06 142 GLN A C 1
ATOM 1117 O O . GLN A 1 142 ? -19.755 -35.055 13.314 1.00 41.06 142 GLN A O 1
ATOM 1122 N N . SER A 1 143 ? -18.771 -36.293 14.893 1.00 42.09 143 SER A N 1
ATOM 1123 C CA . SER A 1 143 ? -18.886 -37.582 14.207 1.00 42.09 143 SER A CA 1
ATOM 1124 C C . SER A 1 143 ? -18.988 -38.667 15.269 1.00 42.09 143 SER A C 1
ATOM 1126 O O . SER A 1 143 ? -18.015 -39.307 15.654 1.00 42.09 143 SER A O 1
ATOM 1128 N N . GLN A 1 144 ? -20.191 -38.780 15.820 1.00 46.81 144 GLN A N 1
ATOM 1129 C CA . GLN A 1 144 ? -20.682 -39.995 16.448 1.00 46.81 144 GLN A CA 1
ATOM 1130 C C . GLN A 1 144 ? -22.160 -40.103 16.099 1.00 46.81 144 GLN A C 1
ATOM 1132 O O . GLN A 1 144 ? -23.000 -39.477 16.748 1.00 46.81 144 GLN A O 1
ATOM 1137 N N . ARG A 1 145 ? -22.445 -40.863 15.043 1.00 44.75 145 ARG A N 1
ATOM 1138 C CA . ARG A 1 145 ? -23.527 -41.848 14.953 1.00 44.75 145 ARG A CA 1
ATOM 1139 C C . ARG A 1 145 ? -23.430 -42.594 13.633 1.00 44.75 145 ARG A C 1
ATOM 1141 O O . ARG A 1 145 ? -23.235 -41.919 12.602 1.00 44.75 145 ARG A O 1
#

Sequence (145 aa):
MEEAQAKEIIEEMAKSVFQVAISSVMYKGTLNKERRDVLTRLRTSFSTVLDEELLDKIISEVSVMRVLHELQKLIHEEKVSQEKLDELQRMCKDLDVRVEEVLQSVNDLASALGPEAKEFVESLKALLSGATSTETEGRSNQSQR

Nearest PDB structures (foldseek):
  8ro0-assembly1_J  TM=2.640E-01  e=7.792E+00  Caenorhabditis elegans

Organism: NCBI:txid101924

Secondary structure (DSSP, 8-state):
-HHHHHHHHHHHHHHHHHHHHHHHHTTTS---HHHHHHHHHHHHHHTTTS-HHHHHHHHHHHHHH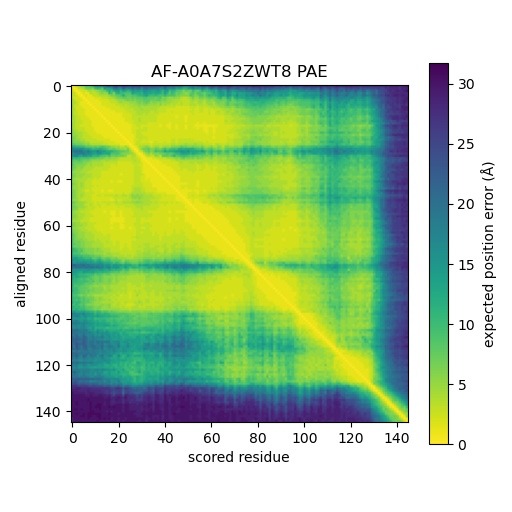HHHHHHHHHHT-S---HHHHHHHHHHHHHTT--HHHHHHHHHHHHHHH-HHHHHHHHHHHHHHHHGGGSSSSS-------

Radius of gyration: 19.96 Å; Cα contacts (8 Å, |Δi|>4): 90; chains: 1; bounding box: 53×55×48 Å

Mean predicted aligned error: 9.98 Å

Solvent-accessible surface area (backbone atoms only — not comparable to full-atom values): 8476 Å² total; per-residue (Å²): 112,68,67,60,53,52,49,52,53,50,41,55,51,48,51,54,53,49,50,53,52,52,44,60,62,47,68,78,54,54,61,51,71,70,47,46,55,49,50,52,51,51,50,63,69,43,54,84,72,40,58,68,68,58,53,52,48,48,52,49,52,47,36,47,53,50,53,52,52,53,51,51,52,50,73,73,42,97,72,77,51,70,68,58,51,53,48,51,54,48,22,29,64,57,51,74,41,61,64,66,63,55,52,54,59,44,55,61,48,18,72,74,67,40,72,70,44,38,57,50,50,52,52,47,50,51,60,62,54,54,66,75,66,73,82,82,83,86,88,81,90,88,89,86,131

Foldseek 3Di:
DVVVVVLVVQLVVLLVVLLVQLLVLCVVLAQDPVSVVVLVVSLVVSCVNDPNVSSVVSLQVSLLVNLLVLVVVQLVDPDDDVVSLVSSLNSCVRSVHDPVVSLVVQCVVLVVVDDSSNVVSVVSVCVNVVVVVPPPPDDDDDDDD

pLDDT: mean 78.81, std 15.48, range [35.66, 96.0]